Protein AF-A0AAF0VEU4-F1 (afdb_monomer_lite)

Sequence (81 aa):
MSDDRPPIPDPMKREVRQRCGFGCVICGHPIYEYEHMDDYAVVKRHGVANITLLCDGHHRLKTGVSYRSIELELLTQIRTT

pLDDT: mean 81.35, std 19.94, range [42.94, 98.12]

Foldseek 3Di:
DPPPQDDDDPVLVVLQCVLCVCAAVVPRHNAWDKDFQPDCVPVVDDDSLRIHTHHPVVVVVCVDPPPPPPDCVSVVV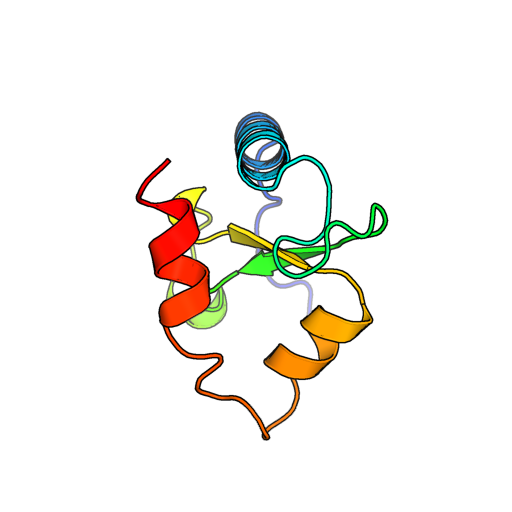SVPD

Secondary structure (DSSP, 8-state):
-----PPPPHHHHHHHHHHTTTS-TTT--SS-EEEESS-HHHH-S--GGGEEEE-HHHHHHHHSTT-TT--THHHHGGG--

Radius of gyration: 12.76 Å; chains: 1; bounding box: 39×23×30 Å

Structure (mmCIF, N/CA/C/O backbone):
data_AF-A0AAF0VEU4-F1
#
_entry.id   AF-A0AAF0VEU4-F1
#
loop_
_atom_site.group_PDB
_atom_site.id
_atom_site.type_symbol
_atom_site.label_atom_id
_atom_site.label_alt_id
_atom_site.label_comp_id
_atom_site.label_asym_id
_atom_site.label_entity_id
_atom_site.label_seq_id
_atom_site.pdbx_PDB_ins_code
_atom_site.Cartn_x
_atom_site.Cartn_y
_atom_site.Cartn_z
_atom_site.occupancy
_atom_site.B_iso_or_equiv
_atom_site.auth_seq_id
_atom_site.auth_comp_id
_atom_site.auth_asym_id
_atom_site.auth_atom_id
_atom_site.pdbx_PDB_model_num
ATOM 1 N N . MET A 1 1 ? 23.694 2.402 0.866 1.00 43.84 1 MET A N 1
ATOM 2 C CA . MET A 1 1 ? 23.591 1.413 -0.224 1.00 43.84 1 MET A CA 1
ATOM 3 C C . MET A 1 1 ? 22.213 1.607 -0.815 1.00 43.84 1 MET A C 1
ATOM 5 O O . MET A 1 1 ? 21.238 1.316 -0.138 1.00 43.84 1 MET A O 1
ATOM 9 N N . SER A 1 2 ? 22.114 2.268 -1.964 1.00 49.41 2 SER A N 1
ATOM 10 C CA . SER A 1 2 ? 20.842 2.385 -2.672 1.00 49.41 2 SER A CA 1
ATOM 11 C C . SER A 1 2 ? 20.560 1.021 -3.285 1.00 49.41 2 SER A C 1
ATOM 13 O O . SER A 1 2 ? 21.172 0.675 -4.289 1.00 49.41 2 SER A O 1
ATOM 15 N N . ASP A 1 3 ? 19.728 0.220 -2.620 1.00 64.31 3 ASP A N 1
ATOM 16 C CA . ASP A 1 3 ? 19.171 -0.989 -3.224 1.00 64.31 3 ASP A CA 1
ATOM 17 C C . ASP A 1 3 ? 18.564 -0.599 -4.580 1.00 64.31 3 ASP A C 1
ATOM 19 O O . ASP A 1 3 ? 17.741 0.318 -4.633 1.00 64.31 3 ASP A O 1
ATOM 23 N N . ASP A 1 4 ? 18.944 -1.296 -5.655 1.00 82.31 4 ASP A N 1
ATOM 24 C CA . ASP A 1 4 ? 18.396 -1.165 -7.019 1.00 82.31 4 ASP A CA 1
ATOM 25 C C . ASP A 1 4 ? 16.929 -1.645 -7.102 1.00 82.31 4 ASP A C 1
ATOM 27 O O . ASP A 1 4 ? 16.509 -2.343 -8.027 1.00 82.31 4 ASP A O 1
ATOM 31 N N . ARG A 1 5 ? 16.119 -1.333 -6.087 1.00 87.81 5 ARG A N 1
ATOM 32 C CA . ARG A 1 5 ? 14.694 -1.628 -6.068 1.00 87.81 5 ARG A CA 1
ATOM 33 C C . ARG A 1 5 ? 13.990 -0.580 -6.932 1.00 87.81 5 ARG A C 1
ATOM 35 O O . ARG A 1 5 ? 13.979 0.595 -6.557 1.00 87.81 5 ARG A O 1
ATOM 42 N N . PRO A 1 6 ? 13.373 -0.974 -8.059 1.00 92.62 6 PRO A N 1
ATOM 43 C CA . PRO A 1 6 ? 12.581 -0.045 -8.841 1.00 92.62 6 PRO A CA 1
ATOM 44 C C . PRO A 1 6 ? 11.398 0.466 -8.003 1.00 92.62 6 PRO A C 1
ATOM 46 O O . PRO A 1 6 ? 10.928 -0.219 -7.092 1.00 92.62 6 PRO A O 1
ATOM 49 N N . PRO A 1 7 ? 10.882 1.667 -8.286 1.00 94.25 7 PRO A N 1
ATOM 50 C CA . PRO A 1 7 ? 9.654 2.125 -7.658 1.00 94.25 7 PRO A CA 1
ATOM 51 C C . PRO A 1 7 ? 8.465 1.247 -8.083 1.00 94.25 7 PRO A C 1
ATOM 53 O O . PRO A 1 7 ? 8.417 0.730 -9.201 1.00 94.25 7 PRO A O 1
ATOM 56 N N . ILE A 1 8 ? 7.454 1.135 -7.215 1.00 95.88 8 ILE A N 1
ATOM 57 C CA . ILE A 1 8 ? 6.174 0.507 -7.580 1.00 95.88 8 ILE A CA 1
ATOM 58 C C . ILE A 1 8 ? 5.537 1.335 -8.718 1.00 95.88 8 ILE A C 1
ATOM 60 O O . ILE A 1 8 ? 5.383 2.550 -8.546 1.00 95.88 8 ILE A O 1
ATOM 64 N N . PRO A 1 9 ? 5.130 0.730 -9.851 1.00 96.94 9 PRO A N 1
ATOM 65 C CA . PRO A 1 9 ? 4.485 1.456 -10.946 1.00 96.94 9 PRO A CA 1
ATOM 66 C C . PRO A 1 9 ? 3.176 2.133 -10.517 1.00 96.94 9 PRO A C 1
ATOM 68 O O . PRO A 1 9 ? 2.393 1.563 -9.757 1.00 96.94 9 PRO A O 1
ATOM 71 N N . ASP A 1 10 ? 2.881 3.321 -11.040 1.00 97.69 10 ASP A N 1
ATOM 72 C CA . ASP A 1 10 ? 1.685 4.078 -10.638 1.00 97.69 10 ASP A CA 1
ATOM 73 C C . ASP A 1 10 ? 0.342 3.379 -10.917 1.00 97.69 10 ASP A C 1
ATOM 75 O O . ASP A 1 10 ? -0.536 3.453 -10.047 1.00 97.69 10 ASP A O 1
ATOM 79 N N . PRO A 1 11 ? 0.164 2.638 -12.034 1.00 97.69 11 PRO A N 1
ATOM 80 C CA . PRO A 1 11 ? -1.031 1.818 -12.234 1.00 97.69 11 PRO A CA 1
ATOM 81 C C . PRO A 1 11 ? -1.209 0.773 -11.126 1.00 97.69 11 PRO A C 1
ATOM 83 O O . PRO A 1 11 ? -2.303 0.616 -10.590 1.00 97.69 11 PRO A O 1
ATOM 86 N N . MET A 1 12 ? -0.111 0.140 -10.702 1.00 97.44 12 MET A N 1
ATOM 87 C CA . MET A 1 12 ? -0.114 -0.850 -9.624 1.00 97.44 12 MET A CA 1
ATOM 88 C C . MET A 1 12 ? -0.456 -0.207 -8.279 1.00 97.44 12 MET A C 1
ATOM 90 O O . MET A 1 12 ? -1.287 -0.727 -7.539 1.00 97.44 12 MET A O 1
ATOM 94 N N . LYS A 1 13 ? 0.130 0.957 -7.964 1.00 97.88 13 LYS A N 1
ATOM 95 C CA . LYS A 1 13 ? -0.219 1.689 -6.738 1.00 97.88 13 LYS A CA 1
ATOM 96 C C . LYS A 1 13 ? -1.708 2.040 -6.701 1.00 97.88 13 LYS A C 1
ATOM 98 O O . LYS A 1 13 ? -2.326 1.962 -5.643 1.00 97.88 13 LYS A O 1
ATOM 103 N N . ARG A 1 14 ? -2.290 2.445 -7.837 1.00 97.88 14 ARG A N 1
ATOM 104 C CA . ARG A 1 14 ? -3.725 2.752 -7.944 1.00 97.88 14 ARG A CA 1
ATOM 105 C C . ARG A 1 14 ? -4.579 1.529 -7.633 1.00 97.88 14 ARG A C 1
ATOM 107 O O . ARG A 1 14 ? -5.502 1.652 -6.836 1.00 97.88 14 ARG A O 1
ATOM 114 N N . GLU A 1 15 ? -4.248 0.387 -8.221 1.00 98.12 15 GLU A N 1
ATOM 115 C CA . GLU A 1 15 ? -4.973 -0.866 -8.005 1.00 98.1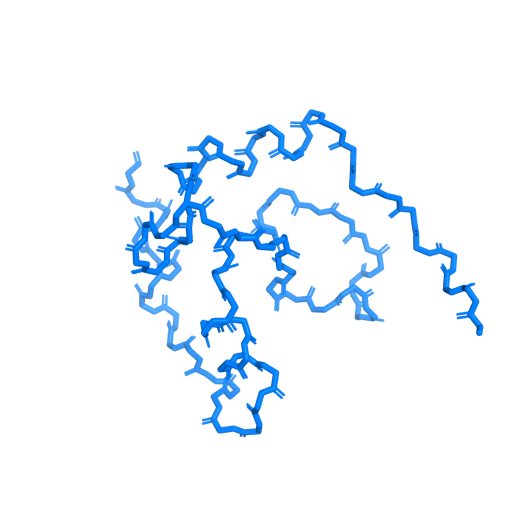2 15 GLU A CA 1
ATOM 116 C C . GLU A 1 15 ? -4.920 -1.303 -6.534 1.00 98.12 15 GLU A C 1
ATOM 118 O O . GLU A 1 15 ? -5.953 -1.610 -5.942 1.00 98.12 15 GLU A O 1
ATOM 123 N N . VAL A 1 16 ? -3.744 -1.215 -5.899 1.00 97.44 16 VAL A N 1
ATOM 124 C CA . VAL A 1 16 ? -3.590 -1.484 -4.460 1.00 97.44 16 VAL A CA 1
ATOM 125 C C . VAL A 1 16 ? -4.459 -0.540 -3.625 1.00 97.44 16 VAL A C 1
ATOM 127 O O . VAL A 1 16 ? -5.188 -1.006 -2.754 1.00 97.44 16 VAL A O 1
ATOM 130 N N . ARG A 1 17 ? -4.444 0.772 -3.903 1.00 97.56 17 ARG A N 1
ATOM 131 C CA . ARG A 1 17 ? -5.279 1.740 -3.170 1.00 97.56 17 ARG A CA 1
ATOM 132 C C . ARG A 1 17 ? -6.768 1.440 -3.292 1.00 97.56 17 ARG A C 1
ATOM 134 O O . ARG A 1 17 ? -7.466 1.511 -2.289 1.00 97.56 17 ARG A O 1
ATOM 141 N N . GLN A 1 18 ? -7.243 1.099 -4.488 1.00 97.44 18 GLN A N 1
ATOM 142 C CA . GLN A 1 18 ? -8.646 0.745 -4.712 1.00 97.44 18 GLN A CA 1
ATOM 143 C C . GLN A 1 18 ? -9.027 -0.517 -3.935 1.00 97.44 18 GLN A C 1
ATOM 145 O O . GLN A 1 18 ? -10.026 -0.511 -3.222 1.00 97.44 18 GLN A O 1
ATOM 150 N N . ARG A 1 19 ? -8.195 -1.563 -4.009 1.00 95.75 19 ARG A N 1
ATOM 151 C CA . ARG A 1 19 ? -8.418 -2.831 -3.303 1.00 95.75 19 ARG A CA 1
ATOM 152 C C . ARG A 1 19 ? -8.394 -2.680 -1.780 1.00 95.75 19 ARG A C 1
ATOM 154 O O . ARG A 1 19 ? -9.139 -3.363 -1.093 1.00 95.75 19 ARG A O 1
ATOM 161 N N . CYS A 1 20 ? -7.557 -1.790 -1.252 1.00 95.81 20 CYS A N 1
ATOM 162 C CA . CYS A 1 20 ? -7.453 -1.515 0.183 1.00 95.81 20 CYS A CA 1
ATOM 163 C C . CYS A 1 20 ? -8.413 -0.410 0.669 1.00 95.81 20 CYS A C 1
ATOM 165 O O . CYS A 1 20 ? -8.272 0.064 1.792 1.00 95.81 20 CYS A O 1
ATOM 167 N N . GLY A 1 21 ? -9.353 0.056 -0.163 1.00 95.88 21 GLY A N 1
ATOM 168 C CA . GLY A 1 21 ? -10.326 1.077 0.242 1.00 95.88 21 GLY A CA 1
ATOM 169 C C . GLY A 1 21 ? -9.712 2.442 0.576 1.00 95.88 21 GLY A C 1
ATOM 170 O O . GLY A 1 21 ? -10.281 3.191 1.362 1.00 95.88 21 GLY A O 1
ATOM 171 N N . PHE A 1 22 ? -8.557 2.775 -0.012 1.00 96.75 22 PHE A N 1
ATOM 172 C CA . PHE A 1 22 ? -7.802 4.016 0.220 1.00 96.75 22 PHE A CA 1
ATOM 173 C C . PHE A 1 22 ? -7.362 4.244 1.677 1.00 96.75 22 PHE A C 1
ATOM 175 O O . PHE A 1 22 ? -7.114 5.383 2.071 1.00 96.75 22 PHE A O 1
ATOM 182 N N . GLY A 1 23 ? -7.211 3.175 2.458 1.00 96.19 23 GLY A N 1
ATOM 183 C CA . GLY A 1 23 ? -6.715 3.235 3.829 1.00 96.19 23 GLY A CA 1
ATOM 184 C C . GLY A 1 23 ? -5.935 1.983 4.210 1.00 96.19 23 GLY A C 1
ATOM 185 O O . GLY A 1 23 ? -5.769 1.060 3.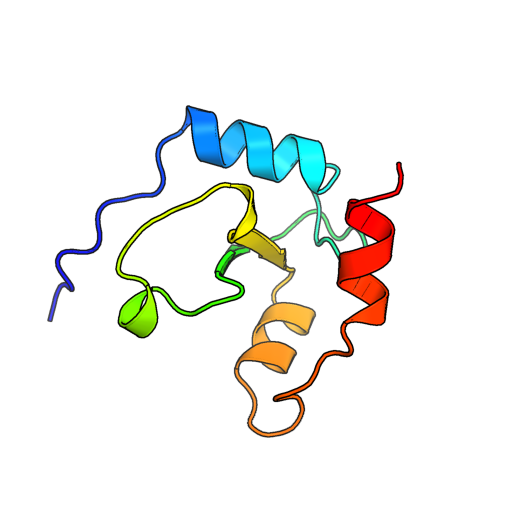414 1.00 96.19 23 GLY A O 1
ATOM 186 N N . CYS A 1 24 ? -5.445 1.954 5.448 1.00 95.88 24 CYS A N 1
ATOM 187 C CA . CYS A 1 24 ? -4.882 0.751 6.050 1.00 95.88 24 CYS A CA 1
ATOM 188 C C . CYS A 1 24 ? -5.866 -0.417 5.908 1.00 95.88 24 CYS A C 1
ATOM 190 O O . CYS A 1 24 ? -7.011 -0.311 6.340 1.00 95.88 24 CYS A O 1
ATOM 192 N N . VAL A 1 25 ? -5.409 -1.550 5.383 1.00 93.81 25 VAL A N 1
ATOM 193 C CA . VAL A 1 25 ? -6.272 -2.710 5.127 1.00 93.81 25 VAL A CA 1
ATOM 194 C C . VAL A 1 25 ? -6.849 -3.332 6.407 1.00 93.81 25 VAL A C 1
ATOM 196 O O . VAL A 1 25 ? -7.831 -4.059 6.346 1.00 93.81 25 VAL A O 1
ATOM 199 N N . ILE A 1 26 ? -6.249 -3.043 7.568 1.00 90.00 26 ILE A N 1
ATOM 200 C CA . ILE A 1 26 ? -6.662 -3.595 8.866 1.00 90.00 26 ILE A CA 1
ATOM 201 C C . ILE A 1 26 ? -7.677 -2.691 9.580 1.00 90.00 26 ILE A C 1
ATOM 203 O O . ILE A 1 26 ? -8.591 -3.189 10.226 1.00 90.00 26 ILE A O 1
ATOM 207 N N . CYS A 1 27 ? -7.533 -1.365 9.489 1.00 92.88 27 CYS A N 1
ATOM 208 C CA . CYS A 1 27 ? -8.342 -0.425 10.283 1.00 92.88 27 CYS A CA 1
ATOM 209 C C . CYS A 1 27 ? -8.920 0.770 9.510 1.00 92.88 27 CYS A C 1
ATOM 211 O O . CYS A 1 27 ? -9.568 1.623 10.109 1.00 92.88 27 CYS A O 1
ATOM 213 N N . GLY A 1 28 ? -8.654 0.889 8.208 1.00 93.38 28 GLY A N 1
ATOM 214 C CA . GLY A 1 28 ? -9.144 1.981 7.361 1.00 93.38 28 GLY A CA 1
ATOM 215 C C . GLY A 1 28 ? -8.452 3.335 7.556 1.00 93.38 28 GLY A C 1
ATOM 216 O O . GLY A 1 28 ? -8.862 4.315 6.942 1.00 93.38 28 GLY A O 1
ATOM 217 N N . HIS A 1 29 ? -7.404 3.431 8.384 1.00 96.56 29 HIS A N 1
ATOM 218 C CA . HIS A 1 29 ? -6.720 4.705 8.630 1.00 96.56 29 HIS A CA 1
ATOM 219 C C . HIS A 1 29 ? -6.149 5.308 7.322 1.00 96.56 29 HIS A C 1
ATOM 221 O O . HIS A 1 29 ? -5.478 4.588 6.577 1.00 96.56 29 HIS A O 1
ATOM 227 N N . PRO A 1 30 ? -6.380 6.604 7.030 1.00 96.38 30 PRO A N 1
ATOM 228 C CA . PRO A 1 30 ? -6.091 7.192 5.716 1.00 96.38 30 PRO A CA 1
ATOM 229 C C . PRO A 1 30 ? -4.610 7.520 5.476 1.00 96.38 30 PRO A C 1
ATOM 231 O O . PRO A 1 30 ? -4.231 7.817 4.346 1.00 96.38 30 PRO A O 1
ATOM 234 N N . ILE A 1 31 ? -3.768 7.474 6.513 1.00 97.19 31 ILE A N 1
ATOM 235 C CA . ILE A 1 31 ? -2.313 7.637 6.399 1.00 97.19 31 ILE A CA 1
ATOM 236 C C . ILE A 1 31 ? -1.671 6.246 6.389 1.00 97.19 31 ILE A C 1
ATOM 238 O O . ILE A 1 31 ? -1.797 5.488 7.351 1.00 97.19 31 ILE A O 1
ATOM 242 N N . TYR A 1 32 ? -1.011 5.888 5.291 1.00 96.56 32 TYR A N 1
ATOM 243 C CA . TYR A 1 32 ? -0.524 4.528 5.068 1.00 96.56 32 TYR A CA 1
ATOM 244 C C . TYR A 1 32 ? 0.763 4.472 4.244 1.00 96.56 32 TYR A C 1
ATOM 246 O O . TYR A 1 32 ? 1.114 5.405 3.521 1.00 96.56 32 TYR A O 1
ATOM 254 N N . GLU A 1 33 ? 1.406 3.311 4.301 1.00 95.81 33 GLU A N 1
ATOM 255 C CA . GLU A 1 33 ? 2.569 2.909 3.517 1.00 95.81 33 GLU A CA 1
ATOM 256 C C . GLU A 1 33 ? 2.230 1.670 2.668 1.00 95.81 33 GLU A C 1
ATOM 258 O O . GLU A 1 33 ? 1.322 0.902 3.004 1.00 95.81 33 GLU A O 1
ATOM 263 N N . TYR A 1 34 ? 2.933 1.491 1.542 1.00 95.31 34 TYR A N 1
ATOM 264 C CA . TYR A 1 34 ? 2.813 0.280 0.722 1.00 95.31 34 TYR A CA 1
ATOM 265 C C . TYR A 1 34 ? 3.665 -0.815 1.332 1.00 95.31 34 TYR A C 1
ATOM 267 O O . TYR A 1 34 ? 4.890 -0.708 1.313 1.00 95.31 34 TYR A O 1
ATOM 275 N N . GLU A 1 35 ? 3.015 -1.880 1.777 1.00 93.06 35 GLU A N 1
ATOM 276 C CA . GLU A 1 35 ? 3.685 -3.000 2.408 1.00 93.06 35 GLU A CA 1
ATOM 277 C C . GLU A 1 35 ? 3.659 -4.238 1.525 1.00 93.06 35 GLU A C 1
ATOM 279 O O . GLU A 1 35 ? 2.603 -4.662 1.053 1.00 93.06 35 GLU A O 1
ATOM 284 N N . HIS A 1 36 ? 4.826 -4.840 1.317 1.00 91.44 36 HIS A N 1
ATOM 285 C CA . HIS A 1 36 ? 4.936 -6.155 0.693 1.00 91.44 36 HIS A CA 1
ATOM 286 C C . HIS A 1 36 ? 4.546 -7.233 1.701 1.00 91.44 36 HIS A C 1
ATOM 288 O O . HIS A 1 36 ? 5.043 -7.206 2.812 1.00 91.44 36 HIS A O 1
ATOM 294 N N . MET A 1 37 ? 3.704 -8.204 1.357 1.00 86.81 37 MET A N 1
ATOM 295 C CA . MET A 1 37 ? 3.408 -9.328 2.260 1.00 86.81 37 MET A CA 1
ATOM 296 C C . MET A 1 37 ? 4.583 -10.307 2.305 1.00 86.81 37 MET A C 1
ATOM 298 O O . MET A 1 37 ? 5.112 -10.572 3.381 1.00 86.81 37 MET A O 1
ATOM 302 N N . ASP A 1 38 ? 5.050 -10.734 1.132 1.00 87.50 38 ASP A N 1
ATOM 303 C CA . ASP A 1 38 ? 6.342 -11.387 0.949 1.00 87.50 38 ASP A CA 1
ATOM 304 C C . ASP A 1 38 ? 7.406 -10.335 0.631 1.00 87.50 38 ASP A C 1
ATOM 306 O O . ASP A 1 38 ? 7.314 -9.639 -0.389 1.00 87.50 38 ASP A O 1
ATOM 310 N N . ASP A 1 39 ? 8.429 -10.235 1.477 1.00 86.62 39 ASP A N 1
ATOM 311 C CA . ASP A 1 39 ? 9.451 -9.198 1.368 1.00 86.62 39 ASP A CA 1
ATOM 312 C C . ASP A 1 39 ? 10.136 -9.195 -0.007 1.00 86.62 39 ASP A C 1
ATOM 314 O O . ASP A 1 39 ? 10.522 -10.232 -0.557 1.00 86.62 39 ASP A O 1
ATOM 318 N N . TYR A 1 40 ? 10.372 -7.997 -0.553 1.00 87.38 40 TYR A N 1
ATOM 319 C CA . TYR A 1 40 ? 11.043 -7.834 -1.848 1.00 87.38 40 TYR A CA 1
ATOM 320 C C . TYR A 1 40 ? 12.431 -8.493 -1.882 1.00 87.38 40 TYR A C 1
ATOM 322 O O . TYR A 1 40 ? 12.858 -8.956 -2.935 1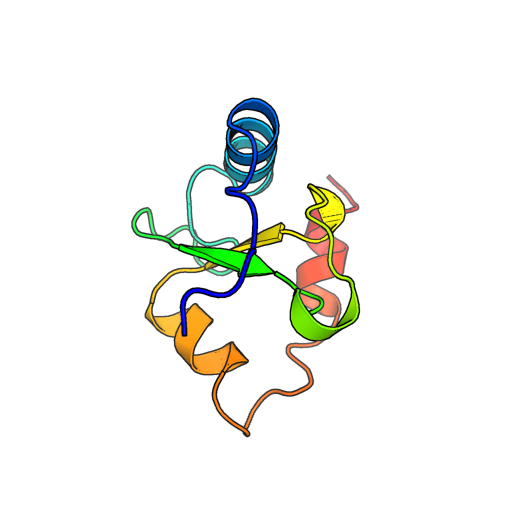.00 87.38 40 TYR A O 1
ATOM 330 N N . ALA A 1 41 ? 13.133 -8.580 -0.746 1.00 87.94 41 ALA A N 1
ATOM 331 C CA . ALA A 1 41 ? 14.413 -9.285 -0.656 1.00 87.94 41 ALA A CA 1
ATOM 332 C C . ALA A 1 41 ? 14.306 -10.767 -1.077 1.00 87.94 41 ALA A C 1
ATOM 334 O O . ALA A 1 41 ? 15.261 -11.319 -1.626 1.00 87.94 41 ALA A O 1
ATOM 335 N N . VAL A 1 42 ? 13.134 -11.379 -0.873 1.00 87.06 42 VAL A N 1
ATOM 336 C CA . VAL A 1 42 ? 12.827 -12.767 -1.231 1.00 87.06 42 VAL A CA 1
ATOM 337 C C . VAL A 1 42 ? 12.299 -12.858 -2.662 1.00 87.06 42 VAL A C 1
ATOM 339 O O . VAL A 1 42 ? 12.832 -13.613 -3.471 1.00 87.06 42 VAL A O 1
ATOM 342 N N . VAL A 1 43 ? 11.266 -12.078 -3.000 1.00 90.19 43 VAL A N 1
ATOM 343 C CA . VAL A 1 43 ? 10.542 -12.238 -4.279 1.00 90.19 43 VAL A CA 1
ATOM 344 C C . VAL A 1 43 ? 11.094 -11.396 -5.429 1.00 90.19 43 VAL A C 1
ATOM 346 O O . VAL A 1 43 ? 10.777 -11.672 -6.585 1.00 90.19 43 VAL A O 1
ATOM 349 N N . LYS A 1 44 ? 11.887 -10.361 -5.127 1.00 91.75 44 LYS A N 1
ATOM 350 C CA . LYS A 1 44 ? 12.548 -9.434 -6.067 1.00 91.75 44 LYS A CA 1
ATOM 351 C C . LYS A 1 44 ? 11.641 -8.882 -7.171 1.00 91.75 44 LYS A C 1
ATOM 353 O O . LYS A 1 44 ? 12.084 -8.627 -8.287 1.00 91.75 44 LYS A O 1
ATOM 358 N N . ARG A 1 45 ? 10.354 -8.713 -6.867 1.00 92.19 45 ARG A N 1
ATOM 359 C CA . ARG A 1 45 ? 9.347 -8.197 -7.798 1.00 92.19 45 ARG A CA 1
ATOM 360 C C . ARG A 1 45 ? 8.225 -7.489 -7.058 1.00 92.19 45 ARG A C 1
ATOM 362 O O . ARG A 1 45 ? 7.887 -7.841 -5.928 1.00 92.19 45 ARG A O 1
ATOM 369 N N . HIS A 1 46 ? 7.605 -6.530 -7.733 1.00 94.44 46 HIS A N 1
ATOM 370 C CA . HIS A 1 46 ? 6.328 -5.971 -7.306 1.00 94.44 46 HIS A CA 1
ATOM 371 C C . HIS A 1 46 ? 5.186 -6.775 -7.923 1.00 94.44 46 HIS A C 1
ATOM 373 O O . HIS A 1 46 ? 5.234 -7.144 -9.095 1.00 94.44 46 HIS A O 1
ATOM 379 N N . GLY A 1 47 ? 4.147 -7.034 -7.139 1.00 93.44 47 GLY A N 1
ATOM 380 C CA . GLY A 1 47 ? 2.903 -7.610 -7.628 1.00 93.44 47 GLY A CA 1
ATOM 381 C C . GLY A 1 47 ? 1.755 -7.068 -6.799 1.00 93.44 47 GLY A C 1
ATOM 382 O O . GLY A 1 47 ? 1.865 -7.050 -5.577 1.00 93.44 47 GLY A O 1
ATOM 383 N N . VAL A 1 48 ? 0.666 -6.646 -7.448 1.00 93.25 48 VAL A N 1
ATOM 384 C CA . VAL A 1 48 ? -0.519 -6.082 -6.773 1.00 93.25 48 VAL A CA 1
ATOM 385 C C . VAL A 1 48 ? -0.985 -7.006 -5.652 1.00 93.25 48 VAL A C 1
ATOM 387 O O . VAL A 1 48 ? -1.182 -6.575 -4.523 1.00 93.25 48 VAL A O 1
ATOM 390 N N . ALA A 1 49 ? -1.088 -8.303 -5.953 1.00 90.88 49 ALA A N 1
ATOM 391 C CA . ALA A 1 49 ? -1.528 -9.311 -5.001 1.00 90.88 49 ALA A CA 1
ATOM 392 C C . ALA A 1 49 ? -0.592 -9.467 -3.796 1.00 90.88 49 ALA A C 1
ATOM 394 O O . ALA A 1 49 ? -1.058 -9.950 -2.774 1.00 90.88 49 ALA A O 1
ATOM 395 N N . ASN A 1 50 ? 0.677 -9.054 -3.908 1.00 92.19 50 ASN A N 1
ATOM 396 C CA . ASN A 1 50 ? 1.684 -9.105 -2.848 1.00 92.19 50 ASN A CA 1
ATOM 397 C C . ASN A 1 50 ? 1.857 -7.762 -2.111 1.00 92.19 50 ASN A C 1
ATOM 399 O O . ASN A 1 50 ? 2.679 -7.672 -1.210 1.00 92.19 50 ASN A O 1
ATOM 403 N N . ILE A 1 51 ? 1.138 -6.702 -2.491 1.00 95.00 51 ILE A N 1
ATOM 404 C CA . ILE A 1 51 ? 1.277 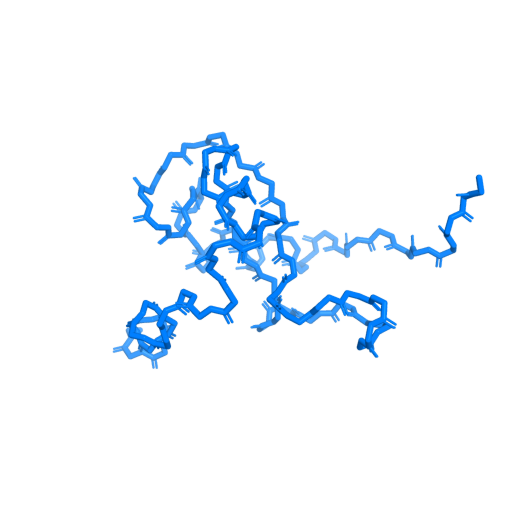-5.376 -1.873 1.00 95.00 51 ILE A CA 1
ATOM 405 C C . ILE A 1 51 ? -0.054 -4.955 -1.254 1.00 95.00 51 ILE A C 1
ATOM 407 O O . ILE A 1 51 ? -1.107 -5.050 -1.886 1.00 95.00 51 ILE A O 1
ATOM 411 N N . THR A 1 52 ? -0.009 -4.464 -0.023 1.00 95.62 52 THR A N 1
ATOM 412 C CA . THR A 1 52 ? -1.159 -3.942 0.719 1.00 95.62 52 THR A CA 1
ATOM 413 C C . THR A 1 52 ? -0.852 -2.559 1.294 1.00 95.62 52 THR A C 1
ATOM 415 O O . THR A 1 52 ? 0.260 -2.056 1.143 1.00 95.62 52 THR A O 1
ATOM 418 N N . LEU A 1 53 ? -1.838 -1.925 1.923 1.00 96.44 53 LEU A N 1
ATOM 419 C CA . LEU A 1 53 ? -1.665 -0.666 2.640 1.00 96.44 53 LEU A CA 1
ATOM 420 C C . LEU A 1 53 ? -1.711 -0.909 4.145 1.00 96.44 53 LEU A C 1
ATOM 422 O O . LEU A 1 53 ? -2.671 -1.505 4.633 1.00 96.44 53 LEU A O 1
ATOM 426 N N . LEU A 1 54 ? -0.731 -0.402 4.888 1.00 95.12 54 LEU A N 1
ATOM 427 C CA . LEU A 1 54 ? -0.729 -0.418 6.355 1.00 95.12 54 LEU A CA 1
ATOM 428 C C . LEU A 1 54 ? -0.485 0.986 6.904 1.00 95.12 54 LEU A C 1
ATOM 430 O O . LEU A 1 54 ? 0.321 1.729 6.357 1.00 95.12 54 LEU A O 1
ATOM 434 N N . CYS A 1 55 ? -1.157 1.351 7.997 1.00 95.44 55 CYS A N 1
ATOM 435 C CA . CYS A 1 55 ? -0.768 2.532 8.770 1.00 95.44 55 CYS A CA 1
ATOM 436 C C . CYS A 1 55 ? 0.501 2.257 9.583 1.00 95.44 55 CYS A C 1
ATOM 438 O O . CYS A 1 55 ? 0.874 1.101 9.787 1.00 95.44 55 CYS A O 1
ATOM 440 N N . ASP A 1 56 ? 1.128 3.311 10.099 1.00 94.12 56 ASP A N 1
ATOM 441 C CA . ASP A 1 56 ? 2.367 3.232 10.877 1.00 94.12 56 ASP A CA 1
ATOM 442 C C . ASP A 1 56 ? 2.285 2.234 12.052 1.00 94.12 56 ASP A C 1
ATOM 444 O O . ASP A 1 56 ? 3.219 1.467 12.288 1.00 94.12 56 ASP A O 1
ATOM 448 N N . GLY A 1 57 ? 1.150 2.189 12.756 1.00 91.00 57 GLY A N 1
ATOM 449 C CA . GLY A 1 57 ? 0.896 1.250 13.846 1.00 91.00 57 GLY A CA 1
ATOM 450 C C . GLY A 1 57 ? 0.944 -0.205 13.383 1.00 91.00 57 GLY A C 1
ATOM 451 O O . GLY A 1 57 ? 1.699 -1.002 13.934 1.00 91.00 57 GLY A O 1
ATOM 452 N N . HIS A 1 58 ? 0.193 -0.548 12.333 1.00 90.56 58 HIS A N 1
ATOM 453 C CA . HIS A 1 58 ? 0.148 -1.919 11.815 1.00 90.56 58 HIS A CA 1
ATOM 454 C C . HIS A 1 58 ? 1.415 -2.314 11.043 1.00 90.56 58 HIS A C 1
ATOM 456 O O . HIS A 1 58 ? 1.818 -3.475 11.082 1.00 90.56 58 HIS A O 1
ATOM 462 N N . HIS A 1 59 ? 2.092 -1.362 10.402 1.00 90.25 59 HIS A N 1
ATOM 463 C CA . HIS A 1 59 ? 3.376 -1.587 9.741 1.00 90.25 59 HIS A CA 1
ATOM 464 C C . HIS A 1 59 ? 4.475 -1.978 10.752 1.00 90.25 59 HIS A C 1
ATOM 466 O O . HIS A 1 59 ? 5.230 -2.933 10.544 1.00 90.25 59 HIS A O 1
ATOM 472 N N . ARG A 1 60 ? 4.513 -1.322 11.922 1.00 87.62 60 ARG A N 1
ATOM 473 C CA . ARG A 1 60 ? 5.417 -1.696 13.028 1.00 87.62 60 ARG A CA 1
ATOM 474 C C . ARG A 1 60 ? 5.138 -3.094 13.588 1.00 87.62 60 ARG A C 1
ATOM 476 O O . ARG A 1 60 ? 6.072 -3.780 13.994 1.00 87.62 60 ARG A O 1
ATOM 483 N N . LEU A 1 61 ? 3.879 -3.537 13.591 1.00 85.50 61 LEU A N 1
ATOM 484 C CA . LEU A 1 61 ? 3.521 -4.880 14.063 1.00 85.50 61 LEU A CA 1
ATOM 485 C C . LEU A 1 61 ? 4.073 -5.987 13.157 1.00 85.50 61 LEU A C 1
ATOM 487 O O . LEU A 1 61 ? 4.494 -7.018 13.674 1.00 85.50 61 LEU A O 1
ATOM 491 N N . LYS A 1 62 ? 4.125 -5.764 11.835 1.00 76.19 62 LYS A N 1
ATOM 492 C CA . LYS A 1 62 ? 4.720 -6.718 10.884 1.00 76.19 62 LYS A CA 1
ATOM 493 C C . LYS A 1 62 ? 6.242 -6.826 11.052 1.00 76.19 62 LYS A C 1
ATOM 495 O O . LYS A 1 62 ? 6.805 -7.914 10.986 1.00 76.19 62 LYS A O 1
ATOM 500 N N . THR A 1 63 ? 6.913 -5.693 11.247 1.00 69.50 63 THR A N 1
ATOM 501 C CA . THR A 1 63 ? 8.384 -5.629 11.349 1.00 69.50 63 THR A CA 1
ATOM 502 C C . THR A 1 63 ? 8.914 -6.077 12.715 1.00 69.50 63 THR A C 1
ATOM 504 O O . THR A 1 63 ? 10.051 -6.539 12.819 1.00 69.50 63 THR A O 1
ATOM 507 N N . GLY A 1 64 ? 8.098 -5.986 13.769 1.00 65.62 64 GLY A N 1
ATOM 508 C CA . GLY A 1 64 ? 8.416 -6.502 15.096 1.00 65.62 64 GLY A CA 1
ATOM 509 C C . GLY A 1 64 ? 8.356 -8.031 15.162 1.00 65.62 64 GLY A C 1
ATOM 510 O O . GLY A 1 64 ? 7.412 -8.656 14.693 1.00 65.62 64 GLY A O 1
ATOM 511 N N . VAL A 1 65 ? 9.340 -8.642 15.830 1.00 50.94 65 VAL A N 1
ATOM 512 C CA . VAL A 1 65 ? 9.549 -10.100 16.013 1.00 50.94 65 VAL A CA 1
ATOM 513 C C . VAL A 1 65 ? 8.323 -10.872 16.567 1.00 50.94 65 VAL A C 1
ATOM 515 O O . VAL A 1 65 ? 8.327 -12.099 16.590 1.00 50.94 65 VAL A O 1
ATOM 518 N N . SER A 1 66 ? 7.250 -10.190 16.980 1.00 44.34 66 SER A N 1
ATOM 519 C CA . SER A 1 66 ? 6.099 -10.775 17.678 1.00 44.34 66 SER A CA 1
ATOM 520 C C . SER A 1 66 ? 4.987 -11.345 16.786 1.00 44.34 66 SER A C 1
ATOM 522 O O . SER A 1 66 ? 4.165 -12.090 17.309 1.00 44.34 66 SER A O 1
ATOM 524 N N . TYR A 1 67 ? 4.920 -11.036 15.488 1.00 45.53 67 TYR A N 1
ATOM 525 C CA . TYR A 1 67 ? 3.852 -11.551 14.616 1.00 45.53 67 TYR A CA 1
ATOM 526 C C . TYR A 1 67 ? 4.407 -11.981 13.254 1.00 45.53 67 TYR A C 1
ATOM 528 O O . TYR A 1 67 ? 4.067 -11.434 12.211 1.00 45.53 67 TYR A O 1
ATOM 536 N N . ARG A 1 68 ? 5.216 -13.051 13.242 1.00 46.06 68 ARG A N 1
ATOM 537 C CA . ARG A 1 68 ? 5.493 -13.810 12.000 1.00 46.06 68 ARG A CA 1
ATOM 538 C C . ARG A 1 68 ? 4.241 -14.474 11.400 1.00 46.06 68 ARG A C 1
ATOM 540 O O . ARG A 1 68 ? 4.318 -15.060 10.327 1.00 46.06 68 ARG A O 1
ATOM 547 N N . SER A 1 69 ? 3.111 -14.342 12.086 1.00 44.44 69 SER A N 1
ATOM 548 C CA . SER A 1 69 ? 1.811 -14.872 11.716 1.00 44.44 69 SER A CA 1
ATOM 549 C C . SER A 1 69 ? 0.741 -13.857 12.120 1.00 44.44 69 SER A C 1
ATOM 551 O O . SER A 1 69 ? -0.006 -14.092 13.064 1.00 44.44 69 SER A O 1
ATOM 553 N N . ILE A 1 70 ? 0.659 -12.701 11.449 1.00 48.16 70 ILE A N 1
ATOM 554 C CA . ILE A 1 70 ? -0.666 -12.074 11.334 1.00 48.16 70 ILE A CA 1
ATOM 555 C C . ILE A 1 70 ? -1.470 -13.103 10.546 1.00 48.16 70 ILE A C 1
ATOM 557 O O . ILE A 1 70 ? -1.205 -13.340 9.368 1.00 48.16 70 ILE A O 1
ATOM 561 N N . GLU A 1 71 ? -2.303 -13.828 11.279 1.00 46.97 71 GLU A N 1
ATOM 562 C CA . GLU A 1 71 ? -3.079 -14.971 10.833 1.00 46.97 71 GLU A CA 1
ATOM 563 C C . GLU A 1 71 ? -3.698 -14.696 9.460 1.00 46.97 71 GLU A C 1
ATOM 565 O O . GLU A 1 71 ? -4.264 -13.629 9.203 1.00 46.97 71 GLU A O 1
ATOM 570 N N . LEU A 1 72 ? -3.595 -15.693 8.580 1.00 49.94 72 LEU A N 1
ATOM 571 C CA . LEU A 1 72 ? -4.189 -15.752 7.242 1.00 49.94 72 LEU A CA 1
ATOM 572 C C . LEU A 1 72 ? -5.696 -15.396 7.187 1.00 49.94 72 LEU A C 1
ATOM 574 O O . LEU A 1 72 ? -6.265 -15.306 6.095 1.00 49.94 72 LEU A O 1
ATOM 578 N N . GLU A 1 73 ? -6.354 -15.187 8.325 1.00 48.19 73 GLU A N 1
ATOM 579 C CA . GLU A 1 73 ? -7.771 -14.855 8.448 1.00 48.19 73 GLU A CA 1
ATOM 580 C C . GLU A 1 73 ? -8.116 -13.434 7.966 1.00 48.19 73 GLU A C 1
ATOM 582 O O . GLU A 1 73 ? -9.188 -13.229 7.399 1.00 48.19 73 GLU A O 1
ATOM 587 N N . LEU A 1 74 ? -7.203 -12.455 8.052 1.00 51.19 74 LEU A N 1
ATOM 588 C CA . LEU A 1 74 ? -7.451 -11.112 7.488 1.00 51.19 74 LEU A CA 1
ATOM 589 C C . LEU A 1 74 ? -7.208 -11.043 5.967 1.00 51.19 74 LEU A C 1
ATOM 591 O O . LEU A 1 74 ? -7.836 -10.252 5.266 1.00 51.19 74 LEU A O 1
ATOM 595 N N . LEU A 1 75 ? -6.340 -11.902 5.420 1.00 49.88 75 LEU A N 1
ATOM 596 C CA . LEU A 1 75 ? -6.056 -11.955 3.976 1.00 49.88 75 LEU A CA 1
ATOM 597 C C . LEU A 1 75 ? -7.102 -12.750 3.178 1.00 49.88 75 LEU A C 1
ATOM 599 O O . LEU A 1 75 ? -7.239 -12.549 1.969 1.00 49.88 75 LEU A O 1
ATOM 603 N N . THR A 1 76 ? -7.863 -13.628 3.834 1.00 45.88 76 THR A N 1
ATOM 604 C CA . THR A 1 76 ? -8.966 -14.391 3.223 1.00 45.88 76 THR A CA 1
ATOM 605 C C . THR A 1 76 ? -10.242 -13.560 3.050 1.00 45.88 76 THR A C 1
ATOM 607 O O . THR A 1 76 ? -10.980 -13.790 2.089 1.00 45.88 76 THR A O 1
ATOM 610 N N . GLN A 1 77 ? -10.455 -12.521 3.866 1.00 48.38 77 GLN A N 1
ATOM 611 C CA . GLN A 1 77 ? -11.582 -11.590 3.690 1.00 48.38 77 GLN A CA 1
ATOM 612 C C . GLN A 1 77 ? -11.435 -10.677 2.456 1.00 48.38 77 GLN A C 1
ATOM 614 O O . GLN A 1 77 ? -12.433 -10.248 1.889 1.00 48.38 77 GLN A O 1
ATOM 619 N N . ILE A 1 78 ? -10.211 -10.453 1.953 1.00 52.00 78 ILE A N 1
ATOM 620 C CA . ILE A 1 78 ? -9.957 -9.656 0.730 1.00 52.00 78 ILE A CA 1
ATOM 621 C C . ILE A 1 78 ? -10.164 -10.485 -0.555 1.00 52.00 78 ILE A C 1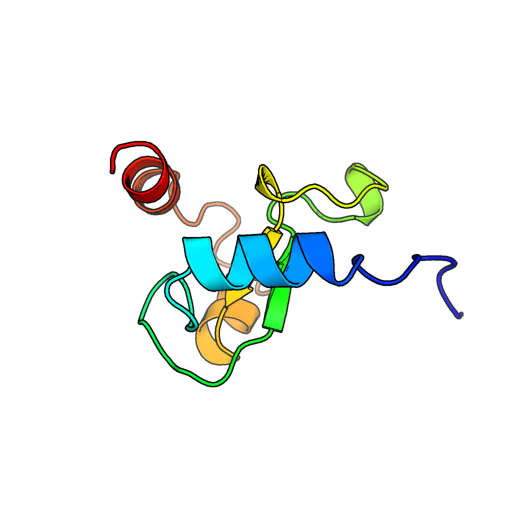
ATOM 623 O O . ILE A 1 78 ? -10.248 -9.933 -1.646 1.00 52.00 78 ILE A O 1
ATOM 627 N N . ARG A 1 79 ? -10.234 -11.821 -0.464 1.00 45.84 79 ARG A N 1
ATOM 628 C CA . ARG A 1 79 ? -10.433 -12.713 -1.627 1.00 45.84 79 ARG A CA 1
ATOM 629 C C . ARG A 1 79 ? -11.892 -13.126 -1.858 1.00 45.84 79 ARG A C 1
ATOM 631 O O . ARG A 1 79 ? -12.150 -13.858 -2.808 1.00 45.84 79 ARG A O 1
ATOM 638 N N . THR A 1 80 ? -12.815 -12.722 -0.985 1.00 42.94 80 THR A N 1
ATOM 639 C CA . THR A 1 80 ? -14.211 -13.203 -0.968 1.00 42.94 80 THR A CA 1
ATOM 640 C C . THR A 1 80 ? -15.264 -12.099 -1.117 1.00 42.94 80 THR A C 1
ATOM 642 O O . THR A 1 80 ? -16.454 -12.376 -0.988 1.00 42.94 80 THR A O 1
ATOM 645 N N . THR A 1 81 ? -14.846 -10.879 -1.459 1.00 43.53 81 THR A N 1
ATOM 646 C CA . THR A 1 81 ? -15.722 -9.792 -1.933 1.00 43.53 81 THR A CA 1
ATOM 647 C C . THR A 1 81 ? -15.204 -9.262 -3.260 1.00 43.53 81 THR A C 1
ATOM 649 O O . THR A 1 81 ? -16.044 -8.797 -4.059 1.00 43.53 81 THR A O 1
#